Protein AF-A0A660Z1R9-F1 (afdb_monomer_lite)

Structure (mmCIF, N/CA/C/O backbone):
data_AF-A0A660Z1R9-F1
#
_entry.id   AF-A0A660Z1R9-F1
#
loop_
_atom_site.group_PDB
_atom_site.id
_atom_site.type_symbol
_atom_site.label_atom_id
_atom_site.label_alt_id
_atom_site.label_comp_id
_atom_site.label_asym_id
_atom_site.label_entity_id
_atom_site.label_seq_id
_atom_site.pdbx_PDB_ins_code
_atom_site.Cartn_x
_atom_site.Cartn_y
_atom_site.Cartn_z
_atom_site.occupancy
_atom_site.B_iso_or_equiv
_atom_site.auth_seq_id
_atom_site.auth_comp_id
_atom_site.auth_asym_id
_atom_site.auth_atom_id
_atom_site.pdbx_PDB_model_num
ATOM 1 N N . MET A 1 1 ? 4.510 5.440 2.223 1.00 41.84 1 MET A N 1
ATOM 2 C CA . MET A 1 1 ? 3.851 5.227 3.538 1.00 41.84 1 MET A CA 1
ATOM 3 C C . MET A 1 1 ? 2.972 6.394 3.990 1.00 41.84 1 MET A C 1
ATOM 5 O O . MET A 1 1 ? 1.929 6.135 4.570 1.00 41.84 1 MET A O 1
ATOM 9 N N . MET A 1 2 ? 3.331 7.652 3.701 1.00 38.50 2 MET A N 1
ATOM 10 C CA . MET A 1 2 ? 2.580 8.835 4.161 1.00 38.50 2 MET A CA 1
ATOM 11 C C . MET A 1 2 ? 1.162 8.968 3.553 1.00 38.50 2 MET A C 1
ATOM 13 O O . MET A 1 2 ? 0.254 9.449 4.215 1.00 38.50 2 MET A O 1
ATOM 17 N N . VAL A 1 3 ? 0.933 8.453 2.338 1.00 51.66 3 VAL A N 1
ATOM 18 C CA . VAL A 1 3 ? -0.337 8.628 1.599 1.00 51.66 3 VAL A CA 1
ATOM 19 C C . VAL A 1 3 ? -1.522 7.890 2.243 1.00 51.66 3 VAL A C 1
ATOM 21 O O . VAL A 1 3 ? -2.628 8.420 2.279 1.00 51.66 3 VAL A O 1
ATOM 24 N N . CYS A 1 4 ? -1.312 6.701 2.820 1.00 53.50 4 CYS A N 1
ATOM 25 C CA . CYS A 1 4 ? -2.408 5.960 3.452 1.00 53.50 4 CYS A CA 1
ATOM 26 C C . CYS A 1 4 ? -2.717 6.439 4.877 1.00 53.50 4 CYS A C 1
ATOM 28 O O . CYS A 1 4 ? -3.886 6.500 5.252 1.00 53.50 4 CYS A O 1
ATOM 30 N N . GLY A 1 5 ? -1.695 6.797 5.663 1.00 57.88 5 GLY A N 1
ATOM 31 C CA . GLY A 1 5 ? -1.897 7.337 7.012 1.00 57.88 5 GLY A CA 1
ATOM 32 C C . GLY A 1 5 ? -2.673 8.654 6.969 1.00 57.88 5 GLY A C 1
ATOM 33 O O . GLY A 1 5 ? -3.691 8.800 7.641 1.00 57.88 5 GLY A O 1
ATOM 34 N N . SER A 1 6 ? -2.274 9.573 6.084 1.00 59.75 6 SER A N 1
ATOM 35 C CA . SER A 1 6 ? -2.981 10.841 5.881 1.00 59.75 6 SER A CA 1
ATOM 36 C C . SER A 1 6 ? -4.421 10.651 5.389 1.00 59.75 6 SER A C 1
ATOM 38 O O . SER A 1 6 ? -5.310 11.369 5.842 1.00 59.75 6 SER A O 1
ATOM 40 N N . PHE A 1 7 ? -4.691 9.667 4.523 1.00 63.47 7 PHE A N 1
ATOM 41 C CA . PHE A 1 7 ? -6.056 9.405 4.053 1.00 63.47 7 PHE A CA 1
ATOM 42 C C . PHE A 1 7 ? -6.921 8.716 5.115 1.00 63.47 7 PHE A C 1
ATOM 44 O O . PHE A 1 7 ? -8.087 9.055 5.282 1.00 63.47 7 PHE A O 1
ATOM 51 N N . MET A 1 8 ? -6.377 7.778 5.885 1.00 63.56 8 MET A N 1
ATOM 52 C CA . MET A 1 8 ? -7.116 7.146 6.980 1.00 63.56 8 MET A CA 1
ATOM 53 C C . MET A 1 8 ? -7.487 8.155 8.078 1.00 63.56 8 MET A C 1
ATOM 55 O O . MET A 1 8 ? -8.591 8.108 8.627 1.00 63.56 8 MET A O 1
ATOM 59 N N . LEU A 1 9 ? -6.604 9.125 8.336 1.00 63.84 9 LEU A N 1
ATOM 60 C CA . LEU A 1 9 ? -6.898 10.283 9.180 1.00 63.84 9 LEU A CA 1
ATOM 61 C C . LEU A 1 9 ? -7.979 11.187 8.567 1.00 63.84 9 LEU A C 1
ATOM 63 O O . LEU A 1 9 ? -8.828 11.689 9.301 1.00 63.84 9 LEU A O 1
ATOM 67 N N . LEU A 1 10 ? -8.001 11.352 7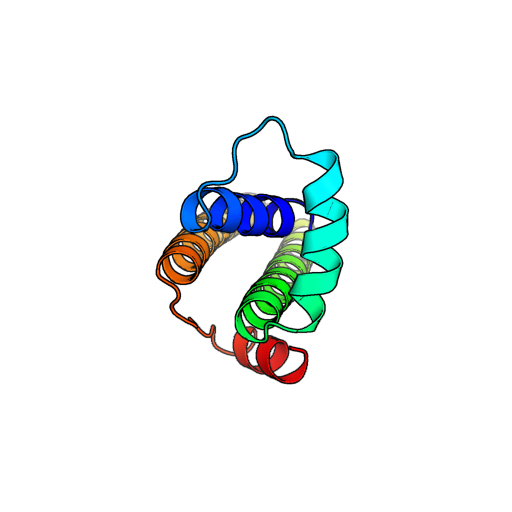.241 1.00 62.38 10 LEU A N 1
ATOM 68 C CA . LEU A 1 10 ? -9.056 12.075 6.524 1.00 62.38 10 LEU A CA 1
ATOM 69 C C . LEU A 1 10 ? -10.420 11.369 6.641 1.00 62.38 10 LEU A C 1
ATOM 71 O O . LEU A 1 10 ? -11.409 12.018 6.975 1.00 62.38 10 LEU A O 1
ATOM 75 N N . ILE A 1 11 ? -10.473 10.044 6.453 1.00 63.62 11 ILE A N 1
ATOM 76 C CA . ILE A 1 11 ? -11.695 9.242 6.650 1.00 63.62 11 ILE A CA 1
ATOM 77 C C . ILE A 1 11 ? -12.210 9.420 8.077 1.00 63.62 11 ILE A C 1
ATOM 79 O O . ILE A 1 11 ? -13.399 9.657 8.268 1.00 63.62 11 ILE A O 1
ATOM 83 N N . ARG A 1 12 ? -11.328 9.357 9.083 1.00 66.44 12 ARG A N 1
ATOM 84 C CA . ARG A 1 12 ? -11.718 9.597 10.477 1.00 66.44 12 ARG A CA 1
ATOM 85 C C . ARG A 1 12 ? -12.208 11.024 10.703 1.00 66.44 12 ARG A C 1
ATOM 87 O O . ARG A 1 12 ? -13.207 11.192 11.391 1.00 66.44 12 ARG A O 1
ATOM 94 N N . LYS A 1 13 ? -11.567 12.043 10.123 1.00 62.47 13 LYS A N 1
ATOM 95 C CA . LYS A 1 13 ? -12.057 13.427 10.224 1.00 62.47 13 LYS A CA 1
ATOM 96 C C . LYS A 1 13 ? -13.480 13.569 9.681 1.00 62.47 13 LYS A C 1
ATOM 98 O O . LYS A 1 13 ? -14.289 14.244 10.309 1.00 62.47 13 LYS A O 1
ATOM 103 N N . ILE A 1 14 ? -13.800 12.880 8.584 1.00 59.12 14 ILE A N 1
ATOM 104 C CA . ILE A 1 14 ? -15.140 12.887 7.981 1.00 59.12 14 ILE A CA 1
ATOM 105 C C . ILE A 1 14 ? -16.135 12.044 8.802 1.00 59.12 14 ILE A C 1
ATOM 107 O O . ILE A 1 14 ? -17.245 12.504 9.049 1.00 59.12 14 ILE A O 1
ATOM 111 N N . GLN A 1 15 ? -15.748 10.858 9.291 1.00 60.06 15 GLN A N 1
ATOM 112 C CA . GLN A 1 15 ? -16.621 9.997 10.106 1.00 60.06 15 GLN A CA 1
ATOM 113 C C . GLN A 1 15 ? -16.915 10.558 11.506 1.00 60.06 15 GLN A C 1
ATOM 115 O O . GLN A 1 15 ? -18.019 10.374 12.009 1.00 60.06 15 GLN A O 1
ATOM 120 N N . TYR A 1 16 ? -15.941 11.210 12.146 1.00 62.78 16 TYR A N 1
ATOM 121 C CA . TYR A 1 16 ? -16.066 11.754 13.505 1.00 62.78 16 TYR A CA 1
ATOM 122 C C . TYR A 1 16 ? -16.409 13.255 13.531 1.00 62.78 16 TYR A C 1
ATOM 124 O O . TYR A 1 16 ? -16.511 13.825 14.614 1.00 62.78 16 TYR A O 1
ATOM 132 N N . GLY A 1 17 ? -16.575 13.905 12.370 1.00 58.62 17 GLY A N 1
ATOM 133 C CA . GLY A 1 17 ? -16.932 15.328 12.277 1.00 58.62 17 GLY A CA 1
ATOM 134 C C . GLY A 1 17 ? -15.864 16.283 12.827 1.00 58.62 17 GLY A C 1
ATOM 135 O O . GLY A 1 17 ? -16.193 17.320 13.398 1.00 58.62 17 GLY A O 1
ATOM 136 N N . ILE A 1 18 ? -14.582 15.927 12.702 1.00 61.97 18 ILE A N 1
ATOM 137 C CA . ILE A 1 18 ? -13.469 16.667 13.313 1.00 61.97 18 ILE A CA 1
ATOM 138 C C . ILE A 1 18 ? -13.045 17.832 12.398 1.00 61.97 18 ILE A C 1
ATOM 140 O O . ILE A 1 18 ? -12.624 17.584 11.263 1.00 61.97 18 ILE A O 1
ATOM 144 N N . PRO A 1 19 ? -13.085 19.094 12.873 1.00 56.38 19 PRO A N 1
ATOM 145 C CA . PRO A 1 19 ? -12.740 20.253 12.059 1.00 56.38 19 PRO A CA 1
ATOM 146 C C . PRO A 1 19 ? -11.217 20.385 11.837 1.00 56.38 19 PRO A C 1
ATOM 148 O O . PRO A 1 19 ? -10.421 19.990 12.693 1.00 56.38 19 PRO A O 1
ATOM 151 N N . PRO A 1 20 ? -10.788 20.982 10.708 1.00 60.72 20 PRO A N 1
ATOM 152 C CA . PRO A 1 20 ? -9.382 21.079 10.284 1.00 60.72 20 PRO A CA 1
ATOM 153 C C . PRO A 1 20 ? -8.488 22.001 11.138 1.00 60.72 20 PRO A C 1
ATOM 155 O O . PRO A 1 20 ? -7.324 22.191 10.819 1.00 60.72 20 PRO A O 1
ATOM 158 N N . SER A 1 21 ? -8.995 22.600 12.218 1.00 65.88 21 SER A N 1
ATOM 159 C CA . SER A 1 21 ? -8.199 23.418 13.146 1.00 65.88 21 SER A CA 1
ATOM 160 C C . SER A 1 21 ? -7.532 22.606 14.270 1.00 65.88 21 SER A C 1
ATOM 162 O O . SER A 1 21 ? -6.738 23.153 15.032 1.00 65.88 21 SER A O 1
ATOM 164 N N . LEU A 1 22 ? -7.837 21.307 14.389 1.00 59.09 22 LEU A N 1
ATOM 165 C CA . LEU A 1 22 ? -7.434 20.433 15.506 1.00 59.09 22 LEU A CA 1
ATOM 166 C C . LEU A 1 22 ? -6.324 19.422 15.150 1.00 59.09 22 LEU A C 1
ATOM 168 O O . LEU A 1 22 ? -6.123 18.412 15.829 1.00 59.09 22 LEU A O 1
ATOM 172 N N . ASP A 1 23 ? -5.575 19.704 14.091 1.00 59.09 23 ASP A N 1
ATOM 173 C CA . ASP A 1 23 ? -4.692 18.750 13.416 1.00 59.09 23 ASP A CA 1
ATOM 174 C C . ASP A 1 23 ? -3.549 18.229 14.303 1.00 59.09 23 ASP A C 1
ATOM 176 O O . ASP A 1 23 ? -3.249 17.035 14.290 1.00 59.09 23 ASP A O 1
ATOM 180 N N . GLY A 1 24 ? -2.954 19.097 15.128 1.00 57.03 24 GLY A N 1
ATOM 181 C CA . GLY A 1 24 ? -1.782 18.765 15.949 1.00 57.03 24 GLY A CA 1
ATOM 182 C C . GLY A 1 24 ? -2.077 17.907 17.186 1.00 57.03 24 GLY A C 1
ATOM 183 O O . GLY A 1 24 ? -1.326 16.982 17.486 1.00 57.03 24 GLY A O 1
ATOM 184 N N . PHE A 1 25 ? -3.187 18.157 17.890 1.00 53.72 25 PHE A N 1
ATOM 185 C CA . PHE A 1 25 ? -3.557 17.402 19.100 1.00 53.72 25 PHE A CA 1
ATOM 186 C C . PHE A 1 25 ? -4.156 16.026 18.771 1.00 53.72 25 PHE A C 1
ATOM 188 O O . PHE A 1 25 ? -3.968 15.054 19.507 1.00 53.72 25 PHE A O 1
ATOM 195 N N . ILE A 1 26 ? -4.845 15.919 17.633 1.00 51.09 26 ILE A N 1
ATOM 196 C CA . ILE A 1 26 ? -5.518 14.690 17.208 1.00 51.09 26 ILE A CA 1
ATOM 197 C C . ILE A 1 26 ? -4.547 13.710 16.543 1.00 51.09 26 ILE A C 1
ATOM 199 O O . ILE A 1 26 ? -4.750 12.508 16.687 1.00 51.09 26 ILE A O 1
ATOM 203 N N . LEU A 1 27 ? -3.458 14.170 15.911 1.00 53.03 27 LEU A N 1
ATOM 204 C CA . LEU A 1 27 ? -2.373 13.296 15.433 1.00 53.03 27 LEU A CA 1
ATOM 205 C C . LEU A 1 27 ? -1.765 12.457 16.573 1.00 53.03 27 LEU A C 1
ATOM 207 O O . LEU A 1 27 ? -1.614 11.244 16.433 1.00 53.03 27 LEU A O 1
ATOM 211 N N . GLY A 1 28 ? -1.496 13.078 17.728 1.00 54.69 28 GLY A N 1
ATOM 212 C CA . GLY A 1 28 ? -0.985 12.381 18.915 1.00 54.69 28 GLY A CA 1
ATOM 213 C C . GLY A 1 28 ? -2.015 11.445 19.562 1.00 54.69 28 GLY A C 1
ATOM 214 O O . GLY A 1 28 ? -1.704 10.296 19.876 1.00 54.69 28 GLY A O 1
ATOM 215 N N . GLY A 1 29 ? -3.266 11.898 19.711 1.00 54.41 29 GLY A N 1
ATOM 216 C CA . GLY A 1 29 ? -4.348 11.093 20.298 1.00 54.41 29 GLY A CA 1
ATOM 217 C C . GLY A 1 29 ? -4.821 9.934 19.409 1.00 54.41 29 GLY A C 1
ATOM 218 O O . GLY A 1 29 ? -5.085 8.836 19.902 1.00 54.41 29 GLY A O 1
ATOM 219 N N . CYS A 1 30 ? -4.875 10.123 18.088 1.00 53.16 30 CYS A N 1
ATOM 220 C CA . CYS A 1 30 ? -5.247 9.071 17.141 1.00 53.16 30 CYS A CA 1
ATOM 221 C C . CYS A 1 30 ? -4.218 7.948 17.085 1.00 53.16 30 CYS A C 1
ATOM 223 O O . CYS A 1 30 ? -4.636 6.805 16.941 1.00 53.16 30 CYS A O 1
ATOM 225 N N . HIS A 1 31 ? -2.926 8.234 17.265 1.00 51.47 31 HIS A N 1
ATOM 226 C CA . HIS A 1 31 ? -1.897 7.195 17.329 1.00 51.47 31 HIS A CA 1
ATOM 227 C C . HIS A 1 31 ? -2.055 6.284 18.566 1.00 51.47 31 HIS A C 1
ATOM 229 O O . HIS A 1 31 ? -1.804 5.078 18.512 1.00 51.47 31 HIS A O 1
ATOM 235 N N . LEU A 1 32 ? -2.557 6.829 19.682 1.00 49.34 32 LEU A N 1
ATOM 236 C CA . LEU A 1 32 ? -2.954 6.041 20.857 1.00 49.34 32 LEU A CA 1
ATOM 237 C C . LEU A 1 32 ? -4.253 5.249 20.627 1.00 49.34 32 LEU A C 1
ATOM 239 O O . LEU A 1 32 ? -4.356 4.101 21.060 1.00 49.34 32 LEU A O 1
ATOM 243 N N . LEU A 1 33 ? -5.229 5.819 19.913 1.00 52.91 33 LEU A N 1
ATOM 244 C CA . LEU A 1 33 ? -6.494 5.145 19.578 1.00 52.91 33 LEU A CA 1
ATOM 245 C C . LEU A 1 33 ? -6.345 4.090 18.465 1.00 52.91 33 LEU A C 1
ATOM 247 O O . LEU A 1 33 ? -7.107 3.122 18.424 1.00 52.91 33 LEU A O 1
ATOM 251 N N . GLU A 1 34 ? -5.362 4.245 17.577 1.00 54.34 34 GLU A N 1
ATOM 252 C CA . GLU A 1 34 ? -4.957 3.252 16.573 1.00 54.34 34 GLU A CA 1
ATOM 253 C C . GLU A 1 34 ? -4.569 1.930 17.233 1.00 54.34 34 GLU A C 1
ATO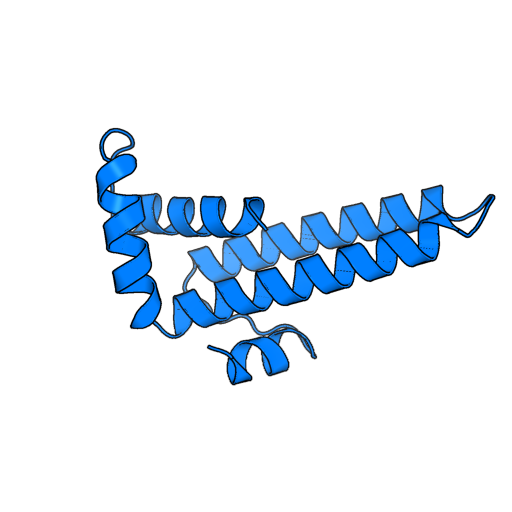M 255 O O . GLU A 1 34 ? -4.938 0.863 16.744 1.00 54.34 34 GLU A O 1
ATOM 260 N N . LYS A 1 35 ? -3.899 1.974 18.393 1.00 54.94 35 LYS A N 1
ATOM 261 C CA . LYS A 1 35 ? -3.458 0.760 19.092 1.00 54.94 35 LYS A CA 1
ATOM 262 C C . LYS A 1 35 ? -4.600 -0.129 19.589 1.00 54.94 35 LYS A C 1
ATOM 264 O O . LYS A 1 35 ? -4.370 -1.326 19.754 1.00 54.94 35 LYS A O 1
ATOM 269 N N . ASN A 1 36 ? -5.809 0.400 19.766 1.00 60.69 36 ASN A N 1
ATOM 270 C CA . ASN A 1 36 ? -6.946 -0.378 20.268 1.00 60.69 36 ASN A CA 1
ATOM 271 C C . ASN A 1 36 ? -7.928 -0.823 19.176 1.00 60.69 36 ASN A C 1
ATOM 273 O O . ASN A 1 36 ? -8.680 -1.773 19.388 1.00 60.69 36 ASN A O 1
ATOM 277 N N . ASN A 1 37 ? -7.924 -0.191 17.998 1.00 74.25 37 ASN A N 1
ATOM 278 C CA . ASN A 1 37 ? -8.902 -0.502 16.960 1.00 74.25 37 ASN A CA 1
ATOM 279 C C . ASN A 1 37 ? -8.327 -1.443 15.884 1.00 74.25 37 ASN A C 1
ATOM 281 O O . ASN A 1 37 ? -7.590 -1.019 14.992 1.00 74.25 37 ASN A O 1
ATOM 285 N N . LYS A 1 38 ? -8.734 -2.719 15.938 1.00 82.06 38 LYS A N 1
ATOM 286 C CA . LYS A 1 38 ? -8.329 -3.765 14.981 1.00 82.06 38 LYS A CA 1
ATOM 287 C C . LYS A 1 38 ? -8.665 -3.425 13.521 1.00 82.06 38 LYS A C 1
ATOM 289 O O . LYS A 1 38 ? -7.900 -3.782 12.633 1.00 82.06 38 LYS A O 1
ATOM 294 N N . PHE A 1 39 ? -9.768 -2.717 13.258 1.00 80.31 39 PHE A N 1
ATOM 295 C CA . PHE A 1 39 ? -10.163 -2.316 11.900 1.00 80.31 39 PHE A CA 1
ATOM 296 C C . PHE A 1 39 ? -9.157 -1.330 11.297 1.00 80.31 39 PHE A C 1
ATOM 298 O O . PHE A 1 39 ? -8.660 -1.522 10.190 1.00 80.31 39 PHE A O 1
ATOM 305 N N . VAL A 1 40 ? -8.794 -0.306 12.067 1.00 74.62 40 VAL A N 1
ATOM 306 C CA . VAL A 1 40 ? -7.838 0.721 11.632 1.00 74.62 40 VAL A CA 1
ATOM 307 C C . VAL A 1 40 ? -6.453 0.114 11.427 1.00 74.62 40 VAL A C 1
ATOM 309 O O . VAL A 1 40 ? -5.837 0.339 10.387 1.00 74.62 40 VAL A O 1
ATOM 312 N N . LYS A 1 41 ? -6.008 -0.749 12.350 1.00 80.06 41 LYS A N 1
ATOM 313 C CA . LYS A 1 41 ? -4.750 -1.491 12.188 1.00 80.06 41 LYS A CA 1
ATOM 314 C C . LYS A 1 41 ? -4.733 -2.360 10.942 1.00 80.06 41 LYS A C 1
ATOM 316 O O . LYS A 1 41 ? -3.737 -2.364 10.230 1.00 80.06 41 LYS A O 1
ATOM 321 N N . PHE A 1 42 ? -5.825 -3.066 10.658 1.00 86.75 42 PHE A N 1
ATOM 322 C CA . PHE A 1 42 ? -5.916 -3.922 9.482 1.00 86.75 42 PHE A CA 1
ATOM 323 C C . PHE A 1 42 ? -5.716 -3.125 8.192 1.00 86.75 42 PHE A C 1
ATOM 325 O O . PHE A 1 42 ? -4.857 -3.465 7.382 1.00 86.75 42 PHE A O 1
ATOM 332 N N . HIS A 1 43 ? -6.455 -2.029 8.016 1.00 81.62 43 HIS A N 1
ATOM 333 C CA . HIS A 1 43 ? -6.342 -1.212 6.808 1.00 81.62 43 HIS A CA 1
ATOM 334 C C . HIS A 1 43 ? -4.990 -0.478 6.721 1.00 81.62 43 HIS A C 1
ATOM 336 O O . HIS A 1 43 ? -4.460 -0.307 5.618 1.00 81.62 43 HIS A O 1
ATOM 342 N N . ALA A 1 44 ? -4.399 -0.093 7.859 1.00 81.50 44 ALA A N 1
ATOM 343 C CA . ALA A 1 44 ? -3.064 0.495 7.908 1.00 81.50 44 ALA A CA 1
ATOM 344 C C . ALA A 1 44 ? -1.995 -0.524 7.478 1.00 81.50 44 ALA A C 1
ATOM 346 O O . ALA A 1 44 ? -1.211 -0.247 6.568 1.00 81.50 44 ALA A O 1
ATOM 347 N N . MET A 1 45 ? -2.015 -1.729 8.058 1.00 84.44 45 MET A N 1
ATOM 348 C CA . MET A 1 45 ? -1.094 -2.812 7.705 1.00 84.44 45 MET A CA 1
ATOM 349 C C . MET A 1 45 ? -1.276 -3.269 6.258 1.00 84.44 45 MET A C 1
ATOM 351 O O . MET A 1 45 ? -0.286 -3.401 5.539 1.00 84.44 45 MET A O 1
ATOM 355 N N . GLN A 1 46 ? -2.518 -3.436 5.793 1.00 88.19 46 GLN A N 1
ATOM 356 C CA . GLN A 1 46 ? -2.812 -3.827 4.411 1.00 88.19 46 GLN A CA 1
ATOM 357 C C . GLN A 1 46 ? -2.235 -2.821 3.420 1.00 88.19 46 GLN A C 1
ATOM 359 O O . GLN A 1 46 ? -1.649 -3.214 2.416 1.00 88.19 46 GLN A O 1
ATOM 364 N N . SER A 1 47 ? -2.330 -1.530 3.723 1.00 82.56 47 SER A N 1
ATOM 365 C CA . SER A 1 47 ? -1.792 -0.493 2.847 1.00 82.56 47 SER A CA 1
ATOM 366 C C . SER A 1 47 ? -0.269 -0.436 2.890 1.00 82.56 47 SER A C 1
ATOM 368 O O . SER A 1 47 ? 0.363 -0.289 1.848 1.00 82.56 47 SER A O 1
ATOM 370 N N . ILE A 1 48 ? 0.345 -0.611 4.063 1.00 85.88 48 ILE A N 1
ATOM 371 C CA . ILE A 1 48 ? 1.804 -0.725 4.188 1.00 85.88 48 ILE A CA 1
ATOM 372 C C . ILE A 1 48 ? 2.334 -1.863 3.311 1.00 85.88 48 ILE A C 1
ATOM 374 O O . ILE A 1 48 ? 3.241 -1.641 2.510 1.00 85.88 48 ILE A O 1
ATOM 378 N N . ILE A 1 49 ? 1.748 -3.054 3.439 1.00 88.50 49 ILE A N 1
ATOM 379 C CA . ILE A 1 49 ? 2.186 -4.247 2.710 1.00 88.50 49 ILE A CA 1
ATOM 380 C C . ILE A 1 49 ? 1.924 -4.077 1.210 1.00 88.50 49 ILE A C 1
ATOM 382 O O . ILE A 1 49 ? 2.812 -4.363 0.409 1.00 88.50 49 ILE A O 1
ATOM 386 N N . LEU A 1 50 ? 0.749 -3.562 0.827 1.00 88.00 50 LEU A N 1
ATOM 387 C CA . LEU A 1 50 ? 0.398 -3.325 -0.574 1.00 88.00 50 LEU A CA 1
ATOM 388 C C . LEU A 1 50 ? 1.399 -2.386 -1.250 1.00 88.00 50 LEU A C 1
ATOM 390 O O . LEU A 1 50 ? 1.954 -2.729 -2.290 1.00 88.00 50 LEU A O 1
ATOM 394 N N . PHE A 1 51 ? 1.655 -1.218 -0.656 1.00 84.94 51 PHE A N 1
ATOM 395 C CA . PHE A 1 51 ? 2.561 -0.234 -1.247 1.00 84.94 51 PHE A CA 1
ATOM 396 C C . PHE A 1 51 ? 4.010 -0.712 -1.245 1.00 84.94 51 PHE A C 1
ATOM 398 O O . PHE A 1 51 ? 4.723 -0.445 -2.206 1.00 84.94 51 PHE A O 1
ATOM 405 N N . LEU A 1 52 ? 4.448 -1.440 -0.213 1.00 89.12 52 LEU A N 1
ATOM 406 C CA . LEU A 1 52 ? 5.778 -2.048 -0.217 1.00 89.12 52 LEU A CA 1
ATOM 407 C C . LEU A 1 52 ? 5.914 -3.061 -1.364 1.00 89.12 52 LEU A C 1
ATOM 409 O O . LEU A 1 52 ? 6.908 -3.030 -2.085 1.00 89.12 52 LEU A O 1
ATOM 413 N N . GLY A 1 53 ? 4.897 -3.902 -1.572 1.00 89.12 53 GLY A N 1
ATOM 414 C CA . GLY A 1 53 ? 4.845 -4.848 -2.685 1.00 89.12 53 GLY A CA 1
ATOM 415 C C . GLY A 1 53 ? 4.882 -4.154 -4.047 1.00 89.12 53 GLY A C 1
ATOM 416 O O . GLY A 1 53 ? 5.707 -4.509 -4.886 1.00 89.12 53 GLY A O 1
ATOM 417 N N . VAL A 1 54 ? 4.057 -3.121 -4.248 1.00 86.94 54 VAL A N 1
ATOM 418 C CA . VAL A 1 54 ? 4.055 -2.319 -5.485 1.00 86.94 54 VAL A CA 1
ATOM 419 C C . VAL A 1 54 ? 5.426 -1.684 -5.731 1.00 86.94 54 VAL A C 1
ATOM 421 O O . VAL A 1 54 ? 5.938 -1.780 -6.842 1.00 86.94 54 VAL A O 1
ATOM 424 N N . THR A 1 55 ? 6.067 -1.106 -4.710 1.00 86.81 55 THR A N 1
ATOM 425 C CA . THR A 1 55 ? 7.411 -0.523 -4.846 1.00 86.81 55 THR A CA 1
ATOM 426 C C . THR A 1 55 ? 8.443 -1.559 -5.283 1.00 86.81 55 THR A C 1
ATOM 428 O O . THR A 1 55 ? 9.231 -1.283 -6.182 1.00 86.81 55 THR A O 1
ATOM 431 N N . VAL A 1 56 ? 8.443 -2.754 -4.682 1.00 90.06 56 VAL A N 1
ATOM 432 C CA . VAL A 1 56 ? 9.370 -3.831 -5.072 1.00 90.06 56 VAL A CA 1
ATOM 433 C C . VAL A 1 56 ? 9.163 -4.214 -6.536 1.00 90.06 56 VAL A C 1
ATOM 435 O O . VAL A 1 56 ? 10.132 -4.327 -7.283 1.00 90.06 56 VAL A O 1
ATOM 438 N N . VAL A 1 57 ? 7.908 -4.357 -6.959 1.00 87.62 57 VAL A N 1
ATOM 439 C CA . VAL A 1 57 ? 7.558 -4.672 -8.346 1.00 87.62 57 VAL A CA 1
ATOM 440 C C . VAL A 1 57 ? 8.072 -3.590 -9.303 1.00 87.62 57 VAL A C 1
ATOM 442 O O . VAL A 1 57 ? 8.769 -3.913 -10.262 1.00 87.62 57 VAL A O 1
ATOM 445 N N . VAL A 1 58 ? 7.805 -2.314 -9.017 1.00 84.81 58 VAL A N 1
ATOM 446 C CA . VAL A 1 58 ? 8.279 -1.177 -9.829 1.00 84.81 58 VAL A CA 1
ATOM 447 C C . VAL A 1 58 ? 9.806 -1.168 -9.938 1.00 84.81 58 VAL A C 1
ATOM 449 O O . VAL A 1 58 ? 10.348 -1.053 -11.037 1.00 84.81 58 VAL A O 1
ATOM 452 N N . VAL A 1 59 ? 10.514 -1.355 -8.819 1.00 87.19 59 VAL A N 1
ATOM 453 C CA . VAL A 1 59 ? 11.985 -1.397 -8.803 1.00 87.19 59 VAL A CA 1
ATOM 454 C C . VAL A 1 59 ? 12.521 -2.524 -9.682 1.00 87.19 59 VAL A C 1
ATOM 456 O O . VAL A 1 59 ? 13.507 -2.310 -10.377 1.00 87.19 59 VAL A O 1
ATOM 459 N N . ILE A 1 60 ? 11.882 -3.698 -9.697 1.00 87.12 60 ILE A N 1
ATOM 460 C CA . ILE A 1 60 ? 12.285 -4.820 -10.560 1.00 87.12 60 ILE A CA 1
ATOM 461 C C . ILE A 1 60 ? 12.096 -4.465 -12.042 1.00 87.12 60 ILE A C 1
ATOM 463 O O . ILE A 1 60 ? 13.011 -4.663 -12.842 1.00 87.12 60 ILE A O 1
ATOM 467 N N . PHE A 1 61 ? 10.936 -3.916 -12.41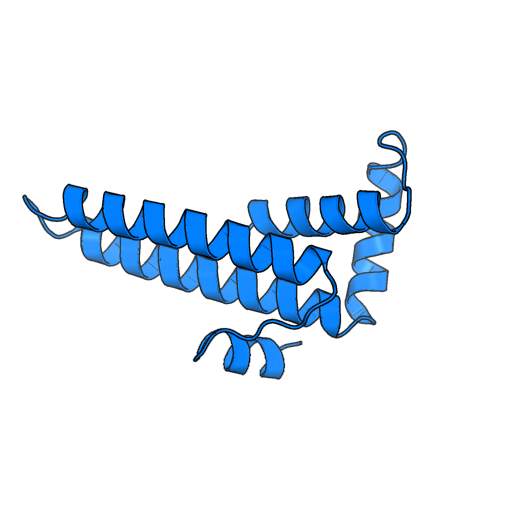1 1.00 83.62 61 PHE A N 1
ATOM 468 C CA . PHE A 1 61 ? 10.620 -3.588 -13.806 1.00 83.62 61 PHE A CA 1
ATOM 469 C C . PHE A 1 61 ? 11.447 -2.424 -14.367 1.00 83.62 61 PHE A C 1
ATOM 471 O O . PHE A 1 61 ? 11.658 -2.362 -15.580 1.00 83.62 61 PHE A O 1
ATOM 478 N N . MET A 1 62 ? 11.982 -1.553 -13.508 1.00 81.12 62 MET A N 1
ATOM 479 C CA . MET A 1 62 ? 12.863 -0.449 -13.905 1.00 81.12 62 MET A CA 1
ATOM 480 C C . MET A 1 62 ? 14.145 -0.919 -14.617 1.00 81.12 62 MET A C 1
ATOM 482 O O . MET A 1 62 ? 14.687 -0.190 -15.445 1.00 81.12 62 MET A O 1
ATOM 486 N N . TRP A 1 63 ? 14.616 -2.141 -14.347 1.00 83.56 63 TRP A N 1
ATOM 487 C CA . TRP A 1 63 ? 15.830 -2.694 -14.962 1.00 83.56 63 TRP A CA 1
ATOM 488 C C . TRP A 1 63 ? 15.601 -3.321 -16.345 1.00 83.56 63 TRP A C 1
ATOM 490 O O . TRP A 1 63 ? 16.561 -3.781 -16.961 1.00 83.56 63 TRP A O 1
ATOM 500 N N . ILE A 1 64 ? 14.360 -3.352 -16.846 1.00 84.06 64 ILE A N 1
ATOM 501 C CA . ILE A 1 64 ? 14.019 -3.918 -18.158 1.00 84.06 64 ILE A CA 1
ATOM 502 C C . ILE A 1 64 ? 13.949 -2.785 -19.202 1.00 84.06 64 ILE A C 1
ATOM 504 O O . ILE A 1 64 ? 12.935 -2.079 -19.275 1.00 84.06 64 ILE A O 1
ATOM 508 N N . PRO A 1 65 ? 14.986 -2.591 -20.042 1.00 79.44 65 PRO A N 1
ATOM 509 C CA . PRO A 1 65 ? 14.953 -1.577 -21.093 1.00 79.44 65 PRO A CA 1
ATOM 510 C C . PRO A 1 65 ? 13.879 -1.895 -22.153 1.00 79.44 65 PRO A C 1
ATOM 512 O O . PRO A 1 65 ? 13.485 -3.043 -22.346 1.00 79.44 65 PRO A O 1
ATOM 515 N N . PHE A 1 66 ? 13.398 -0.860 -22.851 1.00 76.50 66 PHE A N 1
ATOM 516 C CA . PHE A 1 66 ? 12.394 -0.888 -23.935 1.00 76.50 66 PHE A CA 1
ATOM 517 C C . PHE A 1 66 ? 10.939 -1.232 -23.576 1.00 76.50 66 PHE A C 1
ATOM 519 O O . PHE A 1 66 ? 10.051 -0.664 -24.206 1.00 76.50 66 PHE A O 1
ATOM 526 N N . PHE A 1 67 ? 10.656 -2.079 -22.579 1.00 80.00 67 PHE A N 1
ATOM 527 C CA . PHE A 1 67 ? 9.271 -2.435 -22.191 1.00 80.00 67 PHE A CA 1
ATOM 528 C C . PHE A 1 67 ? 8.867 -1.987 -20.778 1.00 80.00 67 PHE A C 1
ATOM 530 O O . PHE A 1 67 ? 7.673 -1.961 -20.471 1.00 80.00 67 PHE A O 1
ATOM 537 N N . GLY A 1 68 ? 9.825 -1.578 -19.936 1.00 77.50 68 GLY A N 1
ATOM 538 C CA . GLY A 1 68 ? 9.566 -1.190 -18.545 1.00 77.50 68 GLY A CA 1
ATOM 539 C C . GLY A 1 68 ? 8.541 -0.059 -18.388 1.00 77.50 68 GLY A C 1
ATOM 540 O O . GLY A 1 68 ? 7.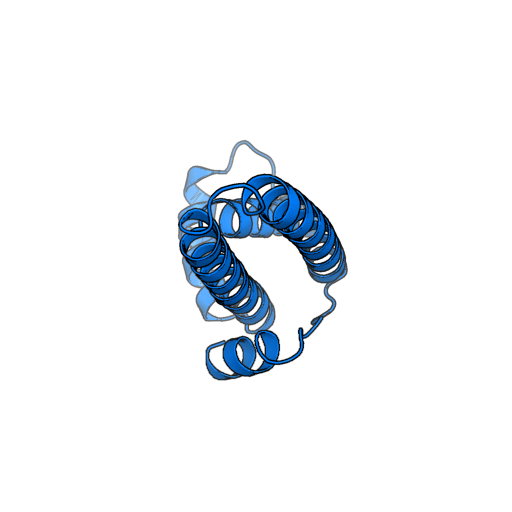662 -0.155 -17.547 1.00 77.50 68 GLY A O 1
ATOM 541 N N . TRP A 1 69 ? 8.578 0.963 -19.245 1.00 80.75 69 TRP A N 1
ATOM 542 C CA . TRP A 1 69 ? 7.691 2.138 -19.198 1.00 80.75 69 TRP A CA 1
ATOM 543 C C . TRP A 1 69 ? 6.197 1.828 -19.406 1.00 80.75 69 TRP A C 1
ATOM 545 O O . TRP A 1 69 ? 5.348 2.400 -18.721 1.00 80.75 69 TRP A O 1
ATOM 555 N N . ILE A 1 70 ? 5.861 0.909 -20.319 1.00 86.06 70 ILE A N 1
ATOM 556 C CA . ILE A 1 70 ? 4.467 0.494 -20.563 1.00 86.06 70 ILE A CA 1
ATOM 557 C C . ILE A 1 70 ? 3.952 -0.313 -19.369 1.00 86.06 70 ILE A C 1
ATOM 559 O O . ILE A 1 70 ? 2.844 -0.080 -18.887 1.00 86.06 70 ILE A O 1
ATOM 563 N N . ILE A 1 71 ? 4.772 -1.243 -18.875 1.00 84.94 71 ILE A N 1
ATOM 564 C CA . ILE A 1 71 ? 4.430 -2.090 -17.731 1.00 84.94 71 ILE A CA 1
ATOM 565 C C . ILE A 1 71 ? 4.273 -1.240 -16.465 1.00 84.94 71 ILE A C 1
ATOM 567 O O . ILE A 1 71 ? 3.282 -1.388 -15.755 1.00 84.94 71 ILE A O 1
ATOM 571 N N . ASP A 1 72 ? 5.193 -0.309 -16.220 1.00 83.12 72 ASP A N 1
ATOM 572 C CA . ASP A 1 72 ? 5.147 0.617 -15.086 1.00 83.12 72 ASP A CA 1
ATOM 573 C C . ASP A 1 72 ? 3.887 1.492 -15.116 1.00 83.12 72 ASP A C 1
ATOM 575 O O . ASP A 1 72 ? 3.171 1.583 -14.120 1.00 83.12 72 ASP A O 1
ATOM 579 N N . SER A 1 73 ? 3.532 2.033 -16.286 1.00 86.12 73 SER A N 1
ATOM 580 C CA . SER A 1 73 ? 2.308 2.829 -16.454 1.00 86.12 73 SER A CA 1
ATOM 581 C C . SER A 1 73 ? 1.040 2.020 -16.150 1.00 86.12 73 SER A C 1
ATOM 583 O O . SER A 1 73 ? 0.125 2.515 -15.487 1.00 86.12 73 SER A O 1
ATOM 585 N N . LEU A 1 74 ? 0.983 0.758 -16.595 1.00 89.38 74 LEU A N 1
ATOM 586 C CA . LEU A 1 74 ? -0.141 -0.141 -16.311 1.00 89.38 74 LEU A CA 1
ATOM 587 C C . LEU A 1 74 ? -0.223 -0.511 -14.825 1.00 89.38 74 LEU A C 1
ATOM 589 O O . LEU A 1 74 ? -1.310 -0.487 -14.245 1.00 89.38 74 LEU A O 1
ATOM 593 N N . ILE A 1 75 ? 0.912 -0.822 -14.198 1.00 87.44 75 ILE A N 1
ATOM 594 C CA . ILE A 1 75 ? 0.986 -1.136 -12.766 1.00 87.44 75 ILE A CA 1
ATOM 595 C C . ILE A 1 75 ? 0.591 0.084 -11.935 1.00 87.44 75 ILE A C 1
ATOM 597 O O . ILE A 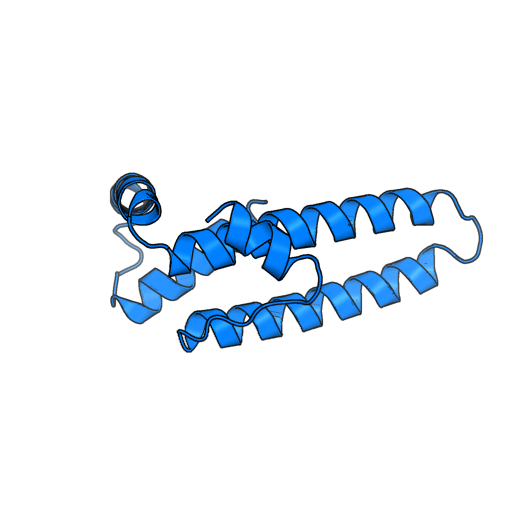1 75 ? -0.190 -0.055 -10.994 1.00 87.44 75 ILE A O 1
ATOM 601 N N . GLY A 1 76 ? 1.064 1.276 -12.300 1.00 86.19 76 GLY A N 1
ATOM 602 C CA . GLY A 1 76 ? 0.695 2.533 -11.657 1.00 86.19 76 GLY A CA 1
ATOM 603 C C . GLY A 1 76 ? -0.809 2.792 -11.728 1.00 86.19 76 GLY A C 1
ATOM 604 O O . GLY A 1 76 ? -1.432 3.084 -10.706 1.00 86.19 76 GLY A O 1
ATOM 605 N N . LEU A 1 77 ? -1.420 2.601 -12.901 1.00 90.25 77 LEU A N 1
ATOM 606 C CA . LEU A 1 77 ? -2.865 2.753 -13.069 1.00 90.25 77 LEU A CA 1
ATOM 607 C C . LEU A 1 77 ? -3.651 1.750 -12.211 1.00 90.25 77 LEU A C 1
ATOM 609 O O . LEU A 1 77 ? -4.578 2.141 -11.498 1.00 90.25 77 LEU A O 1
ATOM 613 N N . LEU A 1 78 ? -3.262 0.472 -12.228 1.00 90.31 78 LEU A N 1
ATOM 614 C CA . LEU A 1 78 ? -3.882 -0.560 -11.392 1.00 90.31 78 LEU A CA 1
ATOM 615 C C . LEU A 1 78 ? -3.718 -0.261 -9.898 1.00 90.31 78 LEU A C 1
ATOM 617 O O . LEU A 1 78 ? -4.672 -0.425 -9.138 1.00 90.31 78 LEU A O 1
ATOM 621 N N . ALA A 1 79 ? -2.546 0.214 -9.476 1.00 87.25 79 ALA A N 1
ATOM 622 C CA . ALA A 1 79 ? -2.280 0.588 -8.093 1.00 87.25 79 ALA A CA 1
ATOM 623 C C . ALA A 1 79 ? -3.170 1.755 -7.643 1.00 87.25 79 ALA A C 1
ATOM 625 O O . ALA A 1 79 ? -3.702 1.714 -6.534 1.00 87.25 79 ALA A O 1
ATOM 626 N N . VAL A 1 80 ? -3.392 2.758 -8.500 1.00 87.69 80 VAL A N 1
ATOM 627 C CA . VAL A 1 80 ? -4.303 3.879 -8.215 1.00 87.69 80 VAL A CA 1
ATOM 628 C C . VAL A 1 80 ? -5.752 3.404 -8.109 1.00 87.69 80 VAL A C 1
ATOM 630 O O . VAL A 1 80 ? -6.435 3.761 -7.149 1.00 87.69 80 VAL A O 1
ATOM 633 N N . ILE A 1 81 ? -6.221 2.571 -9.043 1.00 92.25 81 ILE A N 1
ATOM 634 C CA . ILE A 1 81 ? -7.583 2.012 -9.001 1.00 92.25 81 ILE A CA 1
ATOM 635 C C . ILE A 1 81 ? -7.782 1.208 -7.714 1.00 92.25 81 ILE A C 1
ATOM 637 O O . ILE A 1 81 ? -8.744 1.435 -6.977 1.00 92.25 81 ILE A O 1
ATOM 641 N N . LEU A 1 82 ? -6.852 0.298 -7.419 1.00 89.38 82 LEU A N 1
ATOM 642 C CA . LEU A 1 82 ? -6.900 -0.534 -6.224 1.00 89.38 82 LEU A CA 1
ATOM 643 C C . LEU A 1 82 ? -6.881 0.321 -4.955 1.00 89.38 82 LEU A C 1
ATOM 645 O O . LEU A 1 82 ? -7.659 0.075 -4.036 1.00 89.38 82 LEU A O 1
ATOM 649 N N . TRP A 1 83 ? -6.046 1.358 -4.920 1.00 86.69 83 TRP A N 1
ATOM 650 C CA . TRP A 1 83 ? -5.990 2.297 -3.808 1.00 86.69 83 TRP A CA 1
ATOM 651 C C . TRP A 1 83 ? -7.336 2.996 -3.583 1.00 86.69 83 TRP A C 1
ATOM 653 O O . TRP A 1 83 ? -7.840 2.972 -2.461 1.00 86.69 83 TRP A O 1
ATOM 663 N N . ILE A 1 84 ? -7.971 3.529 -4.631 1.00 88.12 84 ILE A N 1
ATOM 664 C CA . ILE A 1 84 ? -9.288 4.183 -4.528 1.00 88.12 84 ILE A CA 1
ATOM 665 C C . ILE A 1 84 ? -10.349 3.207 -4.005 1.00 88.12 84 ILE A C 1
ATOM 667 O O . ILE A 1 84 ? -11.099 3.550 -3.090 1.00 88.12 84 ILE A O 1
ATOM 671 N N . VAL A 1 85 ? -10.397 1.980 -4.533 1.00 89.88 85 VAL A N 1
ATOM 672 C CA . VAL A 1 85 ? -11.353 0.953 -4.082 1.00 89.88 85 VAL A CA 1
ATOM 673 C C . VAL A 1 85 ? -11.172 0.653 -2.594 1.00 89.88 85 VAL A C 1
ATOM 675 O O . VAL A 1 85 ? -12.149 0.635 -1.842 1.00 89.88 85 VAL A O 1
ATOM 678 N N . LEU A 1 86 ? -9.929 0.467 -2.147 1.00 85.88 86 LEU A N 1
ATOM 679 C CA . LEU A 1 86 ? -9.622 0.226 -0.738 1.00 85.88 86 LEU A CA 1
ATOM 680 C C . LEU A 1 86 ? -10.000 1.410 0.146 1.00 85.88 86 LEU A C 1
ATOM 682 O O . LEU A 1 86 ? -10.478 1.199 1.262 1.00 85.88 86 LEU A O 1
ATOM 686 N N . MET A 1 87 ? -9.834 2.637 -0.350 1.00 81.38 87 MET A N 1
ATOM 687 C CA . MET A 1 87 ? -10.260 3.823 0.379 1.00 81.38 87 MET A CA 1
ATOM 688 C C . MET A 1 87 ? -11.777 3.897 0.536 1.00 81.38 87 MET A C 1
ATOM 690 O O . MET A 1 87 ? -12.253 4.165 1.638 1.00 81.38 87 MET A O 1
ATOM 694 N N . ILE A 1 88 ? -12.534 3.624 -0.528 1.00 86.00 88 ILE A N 1
ATOM 695 C CA . ILE A 1 88 ? -14.002 3.608 -0.481 1.00 86.00 88 ILE A CA 1
ATOM 696 C C . ILE A 1 88 ? -14.483 2.545 0.509 1.00 86.00 88 ILE A C 1
ATOM 698 O O . ILE A 1 88 ? -15.327 2.832 1.355 1.00 86.00 88 ILE A O 1
ATOM 702 N N . LYS A 1 89 ? -13.909 1.338 0.459 1.00 85.25 89 LYS A N 1
ATOM 703 C CA . LYS A 1 89 ? -14.262 0.249 1.380 1.00 85.25 89 LYS A CA 1
ATOM 704 C C . LYS A 1 89 ? -13.938 0.590 2.833 1.00 85.25 89 LYS A C 1
ATOM 706 O O . LYS A 1 89 ? -14.780 0.398 3.705 1.00 85.25 89 LYS A O 1
ATOM 711 N N . ALA A 1 90 ? -12.773 1.187 3.084 1.00 81.25 90 ALA A N 1
ATOM 712 C CA . ALA A 1 90 ? -12.414 1.675 4.413 1.00 81.25 90 ALA A CA 1
ATOM 713 C C . ALA A 1 90 ? -13.368 2.782 4.901 1.00 81.25 90 ALA A C 1
ATOM 715 O O . ALA A 1 90 ? -13.735 2.794 6.074 1.00 81.25 90 ALA A O 1
ATOM 716 N N . TYR A 1 91 ? -13.802 3.680 4.009 1.00 79.00 91 TYR A N 1
ATOM 717 C CA . TYR A 1 91 ? -14.770 4.738 4.318 1.00 79.00 91 TYR A CA 1
ATOM 718 C C . TYR A 1 91 ? -16.160 4.182 4.650 1.00 79.00 91 TYR A C 1
ATOM 720 O O . TYR A 1 91 ? -16.830 4.680 5.550 1.00 79.00 91 TYR A O 1
ATOM 728 N N . GLN A 1 92 ? -16.572 3.113 3.968 1.00 83.06 92 GLN A N 1
ATOM 729 C CA . GLN A 1 92 ? -17.818 2.392 4.238 1.00 83.06 92 GLN A CA 1
ATOM 730 C C . GLN A 1 92 ? -17.769 1.560 5.533 1.00 83.06 92 GLN A C 1
ATOM 732 O O . GLN A 1 92 ? -18.780 0.983 5.923 1.00 83.06 92 GLN A O 1
ATOM 737 N N . GLY A 1 93 ? -16.615 1.482 6.207 1.00 79.75 93 GLY A N 1
ATOM 738 C CA . GLY A 1 93 ? -16.430 0.618 7.374 1.00 79.75 93 GLY A CA 1
ATOM 739 C C . GLY A 1 93 ? -16.316 -0.869 7.019 1.00 79.75 93 GLY A C 1
ATOM 740 O O . GLY A 1 93 ? -16.406 -1.723 7.899 1.00 79.75 93 GLY A O 1
ATOM 741 N N . GLU A 1 94 ? -16.115 -1.202 5.742 1.00 84.56 94 GLU A N 1
ATOM 742 C CA . GLU A 1 94 ? -16.001 -2.580 5.275 1.00 84.56 94 GLU A CA 1
ATOM 743 C C . GLU A 1 94 ? -14.553 -3.073 5.355 1.00 84.56 94 GLU A C 1
ATOM 745 O O . GLU A 1 94 ? -13.644 -2.516 4.731 1.00 84.56 94 GLU A O 1
ATOM 750 N N . LYS A 1 95 ? -14.340 -4.186 6.070 1.00 84.62 95 LYS A N 1
ATOM 751 C CA . LYS A 1 95 ? -13.039 -4.865 6.144 1.00 84.62 95 LYS A CA 1
ATOM 752 C C . LYS A 1 95 ? -12.778 -5.644 4.850 1.00 84.62 95 LYS A C 1
ATOM 754 O O . LYS A 1 95 ? -12.902 -6.866 4.804 1.00 84.62 95 LYS A O 1
ATOM 759 N N . PHE A 1 96 ? -12.432 -4.929 3.785 1.00 88.19 96 PHE A N 1
ATOM 760 C CA . PHE A 1 96 ? -12.108 -5.540 2.500 1.00 88.19 96 PHE A CA 1
ATOM 761 C C . PHE A 1 96 ? -10.690 -6.118 2.510 1.00 88.19 96 PHE A C 1
ATOM 763 O O . PHE A 1 96 ? -9.702 -5.380 2.588 1.00 88.19 96 PHE A O 1
ATOM 770 N N . LYS A 1 97 ? -10.604 -7.446 2.432 1.00 89.25 97 LYS A N 1
ATOM 771 C CA . LYS A 1 97 ? -9.360 -8.207 2.508 1.00 89.25 97 LYS A CA 1
ATOM 772 C C . LYS A 1 97 ? -8.858 -8.561 1.117 1.00 89.25 97 LYS A C 1
ATOM 774 O O . LYS A 1 97 ? -9.519 -9.288 0.381 1.00 89.25 97 LYS A O 1
ATOM 779 N N . LEU A 1 98 ? -7.678 -8.057 0.773 1.00 89.50 98 LEU A N 1
ATOM 780 C CA . LEU A 1 98 ? -7.008 -8.447 -0.465 1.00 89.50 98 LEU A CA 1
ATOM 781 C C . LEU A 1 98 ? -6.430 -9.861 -0.336 1.00 89.50 98 LEU A C 1
ATOM 783 O O . LEU A 1 98 ? -5.900 -10.191 0.727 1.00 89.50 98 LEU A O 1
ATOM 787 N N . PRO A 1 99 ? -6.457 -10.678 -1.401 1.00 84.62 99 PRO A N 1
ATOM 788 C CA . PRO A 1 99 ? -5.779 -11.969 -1.386 1.00 84.62 99 PRO A CA 1
ATOM 789 C C . PRO A 1 99 ? -4.278 -11.773 -1.132 1.00 84.62 99 PRO A C 1
ATOM 791 O O . PRO A 1 99 ? -3.679 -10.832 -1.662 1.00 84.62 99 PRO A O 1
ATOM 794 N N . PHE A 1 100 ? -3.679 -12.643 -0.313 1.00 87.00 100 PH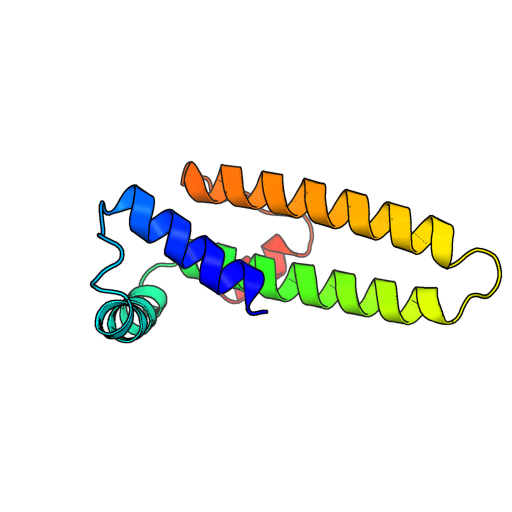E A N 1
ATOM 795 C CA . PHE A 1 100 ? -2.283 -12.591 0.151 1.00 87.00 100 PHE A CA 1
ATOM 796 C C . PHE A 1 100 ? -1.953 -11.385 1.047 1.00 87.00 100 PHE A C 1
ATOM 798 O O . PHE A 1 100 ? -1.562 -11.556 2.200 1.00 87.00 100 PHE A O 1
ATOM 805 N N . VAL A 1 101 ? -2.133 -10.157 0.554 1.00 88.00 101 VAL A N 1
ATOM 806 C CA . VAL A 1 101 ? -1.808 -8.916 1.281 1.00 88.00 101 VAL A CA 1
ATOM 807 C C . VAL A 1 101 ? -2.679 -8.767 2.528 1.00 88.00 101 VAL A C 1
ATOM 809 O O . VAL A 1 101 ? -2.182 -8.416 3.598 1.00 88.00 101 VAL A O 1
ATOM 812 N N . GLY A 1 102 ? -3.973 -9.059 2.409 1.00 82.94 102 GLY A N 1
ATOM 813 C CA . GLY A 1 102 ? -4.922 -8.972 3.510 1.00 82.94 102 GLY A CA 1
ATOM 814 C C . GLY A 1 102 ? -4.734 -10.072 4.555 1.00 82.94 102 GLY A C 1
ATOM 815 O O . GLY A 1 102 ? -4.959 -9.823 5.734 1.00 82.94 102 GLY A O 1
ATOM 816 N N . ASP A 1 103 ? -4.276 -11.267 4.172 1.00 89.62 103 ASP A N 1
ATOM 817 C CA . ASP A 1 103 ? -3.923 -12.332 5.128 1.00 89.62 103 ASP A CA 1
ATOM 818 C C . ASP A 1 103 ? -2.731 -11.928 5.999 1.00 89.62 103 ASP A C 1
ATOM 820 O O . ASP A 1 103 ? -2.758 -12.075 7.223 1.00 89.62 103 ASP A O 1
ATOM 824 N N . ILE A 1 104 ? -1.702 -11.355 5.371 1.00 87.75 104 ILE A N 1
ATOM 825 C CA . ILE A 1 104 ? -0.522 -10.853 6.079 1.00 87.75 104 ILE A CA 1
ATOM 826 C C . ILE A 1 104 ? -0.921 -9.668 6.969 1.00 87.75 104 ILE A C 1
ATOM 828 O O . ILE A 1 104 ? -0.527 -9.612 8.132 1.00 87.75 104 ILE A O 1
ATOM 832 N N . ALA A 1 105 ? -1.747 -8.748 6.463 1.00 86.19 105 ALA A N 1
ATOM 833 C CA . ALA A 1 105 ? -2.226 -7.606 7.236 1.00 86.19 105 ALA A CA 1
ATOM 834 C C . ALA A 1 105 ? -3.013 -8.025 8.481 1.00 86.19 105 ALA A C 1
ATOM 836 O O . ALA A 1 105 ? -2.781 -7.478 9.555 1.00 86.19 105 ALA A O 1
ATOM 837 N N . GLU A 1 106 ? -3.901 -9.013 8.351 1.00 88.75 106 GLU A N 1
ATOM 838 C CA . GLU A 1 106 ? -4.709 -9.533 9.456 1.00 88.75 106 GLU A CA 1
ATOM 839 C C . GLU A 1 106 ? -3.866 -10.209 10.538 1.00 88.75 106 GLU A C 1
ATOM 841 O O . GLU A 1 106 ? -4.149 -10.053 11.724 1.00 88.75 106 GLU A O 1
ATOM 846 N N . LYS A 1 107 ? -2.795 -10.908 10.152 1.00 87.88 107 LYS A N 1
ATOM 847 C CA . LYS A 1 107 ? -1.860 -11.518 11.106 1.00 87.88 107 LYS A CA 1
ATOM 848 C C . LYS A 1 107 ? -1.112 -10.479 11.955 1.00 87.88 107 LYS A C 1
ATOM 850 O O . LYS A 1 107 ? -0.670 -10.800 13.057 1.00 87.88 107 LYS A O 1
ATOM 855 N N . HIS A 1 108 ? -0.954 -9.257 11.445 1.00 79.00 108 HIS A N 1
ATOM 856 C CA . HIS A 1 108 ? -0.170 -8.186 12.066 1.00 79.00 108 HIS A CA 1
ATOM 857 C C . HIS A 1 108 ? -1.017 -7.007 12.592 1.00 79.00 108 HIS A C 1
ATOM 859 O O . HIS A 1 108 ? -0.445 -6.001 13.019 1.00 79.00 108 HIS A O 1
ATOM 865 N N . SER A 1 109 ? -2.353 -7.119 12.586 1.00 74.19 109 SER A N 1
ATOM 866 C CA . SER A 1 109 ? -3.309 -6.101 13.066 1.00 74.19 109 SER A CA 1
ATOM 867 C C . SER A 1 109 ? -3.956 -6.466 14.399 1.00 74.19 109 SER A C 1
ATOM 869 O O . SER A 1 109 ? -3.985 -5.604 15.310 1.00 74.19 109 SER A O 1
#

Foldseek 3Di:
DVVQVVLLVVLCCVVVVPDPVCPVVVVVVVVVVCVVDLLSQLLVQLVVLLVVVLVVVLVVLVPDPPCSVVVNVVSVVVSVVVVVVSSVCVSVVHSDADPPSSVRSSVRD

Sequence (109 aa):
MMVCGSFMLLIRKIQYGIPPSLDGFILGGCHLLEKNNKFVKFHAMQSIILFLGVTVVVVIFMWIPFFGWIIDSLIGLLAVILWIVLMIKAYQGEKFKLPFVGDIAEKHS

Radius of gyration: 15.93 Å; chains: 1; bounding box: 34×36×45 Å

Secondary structure (DSSP, 8-state):
-HHHHHHHHHHHHHHTT--TT-HHHHHHHHHHHHTT-HHHHHHHHHHHHHHHHHHHHHHHHTTSTTTHHHHHHHHHHHHHHHHHHHHHHHHTT---PPTTHHHHHHHT-

pLDDT: mean 75.7, std 13.97, range [38.5, 92.25]